Protein AF-A0A8T8D9B3-F1 (afdb_monomer_lite)

Sequence (128 aa):
MNPVDWWKNRRLATAAAAVTVLLLLGAVWMPLSVPQVPPVLAPDQARFAEHALQMAPAAFDAPLARPLIWRVAVRDVQPLSDPAPACDDVPGLAPYRATVDALGPFGIVVARAKVECGTASTRWMVGG

pLDDT: mean 74.02, std 15.48, range [38.19, 92.62]

Secondary structure (DSSP, 8-state):
--HHHHHHHHHHHHHHHHHHHHHHHHGGG---------TT--HHHHHHHHHHHHHHHHHT--TTTGGG--EEEEEEEEEPPSS----TTSTT---EEEEEEEE-GGG-EEEEEEEETTEEEEEESS--

Foldseek 3Di:
DDPVVVVVVVVVVVVVVVVVVCVVVVVVPPPPLPADDPPPDDPLQSVVQVVCLVVVVVQVPDPVCVLQFPHKHWPDKAADDPPFDDQPVDPPRHWIWTKMFRAGPPRHGQKIWIDTRPDIHIDGPPDD

Radius of gyration: 23.58 Å; chains: 1; bounding box: 87×21×37 Å

Structure (mmCIF, N/CA/C/O backbone):
data_AF-A0A8T8D9B3-F1
#
_entry.id   AF-A0A8T8D9B3-F1
#
loop_
_atom_site.group_PDB
_atom_site.id
_atom_site.type_symbol
_atom_site.label_atom_id
_atom_site.label_alt_id
_atom_site.label_comp_id
_atom_site.label_asym_id
_atom_site.label_entity_id
_atom_site.label_seq_id
_atom_site.pdbx_PDB_ins_code
_atom_site.Cartn_x
_atom_site.Cartn_y
_atom_site.Cartn_z
_atom_site.occupancy
_atom_site.B_iso_or_equiv
_atom_site.auth_seq_id
_atom_site.auth_comp_id
_atom_site.auth_asym_id
_atom_site.auth_atom_id
_atom_site.pdbx_PDB_model_num
ATOM 1 N N . MET A 1 1 ? 65.989 -3.334 1.522 1.00 51.31 1 MET A N 1
ATOM 2 C CA . MET A 1 1 ? 64.554 -3.353 1.154 1.00 51.31 1 MET A CA 1
ATOM 3 C C . MET A 1 1 ? 64.411 -4.164 -0.126 1.00 51.31 1 MET A C 1
ATOM 5 O O . MET A 1 1 ? 65.043 -3.796 -1.108 1.00 51.31 1 MET A O 1
ATOM 9 N N . ASN A 1 2 ? 63.679 -5.281 -0.111 1.00 50.84 2 ASN A N 1
ATOM 10 C CA . ASN A 1 2 ? 63.573 -6.170 -1.271 1.00 50.84 2 ASN A CA 1
ATOM 11 C C . ASN A 1 2 ? 62.550 -5.608 -2.286 1.00 50.84 2 ASN A C 1
ATOM 13 O O . ASN A 1 2 ? 61.429 -5.284 -1.891 1.00 50.84 2 ASN A O 1
ATOM 17 N N . PRO A 1 3 ? 62.873 -5.502 -3.589 1.00 55.91 3 PRO A N 1
ATOM 18 C CA . PRO A 1 3 ? 61.972 -4.931 -4.600 1.00 55.91 3 PRO A CA 1
ATOM 19 C C . PRO A 1 3 ? 60.687 -5.753 -4.805 1.00 55.91 3 PRO A C 1
ATOM 21 O O . PRO A 1 3 ? 59.701 -5.247 -5.336 1.00 55.91 3 PRO A O 1
ATOM 24 N N . VAL A 1 4 ? 60.671 -7.006 -4.345 1.00 57.78 4 VAL A N 1
ATOM 25 C CA . VAL A 1 4 ? 59.520 -7.919 -4.422 1.00 57.78 4 VAL A CA 1
ATOM 26 C C . VAL A 1 4 ? 58.403 -7.530 -3.441 1.00 57.78 4 VAL A C 1
ATOM 28 O O . VAL A 1 4 ? 57.222 -7.688 -3.759 1.00 57.78 4 VAL A O 1
ATOM 31 N N . ASP A 1 5 ? 58.750 -6.950 -2.288 1.00 55.66 5 ASP A N 1
ATOM 32 C CA . ASP A 1 5 ? 57.775 -6.565 -1.256 1.00 55.66 5 ASP A CA 1
ATOM 33 C C . ASP A 1 5 ? 56.948 -5.338 -1.676 1.00 55.66 5 ASP A C 1
ATOM 35 O O . ASP A 1 5 ? 55.762 -5.227 -1.359 1.00 55.66 5 ASP A O 1
ATOM 39 N N . TRP A 1 6 ? 57.532 -4.452 -2.490 1.00 54.25 6 TRP A N 1
ATOM 40 C CA . TRP A 1 6 ? 56.852 -3.267 -3.022 1.00 54.25 6 TRP A CA 1
ATOM 41 C C . TRP A 1 6 ? 55.722 -3.620 -4.005 1.00 54.25 6 TRP A C 1
ATOM 43 O O . TRP A 1 6 ? 54.654 -3.001 -3.987 1.00 54.25 6 TRP A O 1
ATOM 53 N N . TRP A 1 7 ? 55.914 -4.656 -4.831 1.00 53.94 7 TRP A N 1
ATOM 54 C CA . TRP A 1 7 ? 54.909 -5.100 -5.805 1.00 53.94 7 TRP A CA 1
ATOM 55 C C . TRP A 1 7 ? 53.746 -5.867 -5.165 1.00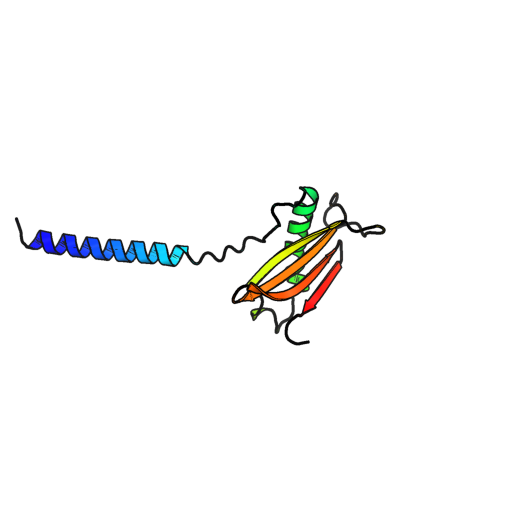 53.94 7 TRP A C 1
ATOM 57 O O . TRP A 1 7 ? 52.603 -5.708 -5.604 1.00 53.94 7 TRP A O 1
ATOM 67 N N . LYS A 1 8 ? 54.000 -6.665 -4.117 1.00 51.56 8 LYS A N 1
ATOM 68 C CA . LYS A 1 8 ? 52.939 -7.377 -3.378 1.00 51.56 8 LYS A CA 1
ATOM 69 C C . LYS A 1 8 ? 51.998 -6.407 -2.659 1.00 51.56 8 LYS A C 1
ATOM 71 O O . LYS A 1 8 ? 50.781 -6.554 -2.772 1.00 51.56 8 LYS A O 1
ATOM 76 N N . ASN A 1 9 ? 52.542 -5.368 -2.026 1.00 52.78 9 ASN A N 1
ATOM 77 C CA . ASN A 1 9 ? 51.742 -4.390 -1.282 1.00 52.78 9 ASN A CA 1
ATOM 78 C C . ASN A 1 9 ? 50.856 -3.518 -2.189 1.00 52.78 9 ASN A C 1
ATOM 80 O O . ASN A 1 9 ? 49.737 -3.181 -1.806 1.00 52.78 9 ASN A O 1
ATOM 84 N N . ARG A 1 10 ? 51.290 -3.213 -3.423 1.00 53.31 10 ARG A N 1
ATOM 85 C CA . ARG A 1 10 ? 50.456 -2.479 -4.395 1.00 53.31 10 ARG A CA 1
ATOM 86 C C . ARG A 1 10 ? 49.266 -3.287 -4.911 1.00 53.31 10 ARG A C 1
ATOM 88 O O . ARG A 1 10 ? 48.197 -2.715 -5.091 1.00 53.31 10 ARG A O 1
ATOM 95 N N . ARG A 1 11 ? 49.429 -4.596 -5.139 1.00 53.16 11 ARG A N 1
ATOM 96 C CA . ARG A 1 11 ? 48.337 -5.459 -5.633 1.00 53.16 11 ARG A CA 1
ATOM 97 C C . ARG A 1 11 ? 47.278 -5.738 -4.567 1.00 53.16 11 ARG A C 1
ATOM 99 O O . ARG A 1 11 ? 46.098 -5.813 -4.887 1.00 53.16 11 ARG A O 1
ATOM 106 N N . LEU A 1 12 ? 47.690 -5.855 -3.305 1.00 52.16 12 LEU A N 1
ATOM 107 C CA . LEU A 1 12 ? 46.763 -5.999 -2.179 1.00 52.16 12 LEU A CA 1
ATOM 108 C C . LEU A 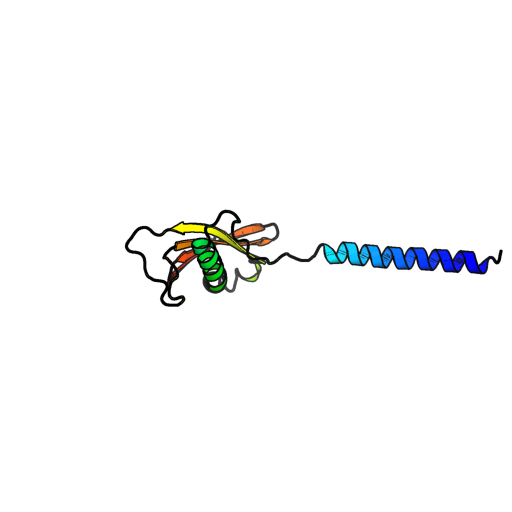1 12 ? 45.937 -4.724 -1.962 1.00 52.16 12 LEU A C 1
ATOM 110 O O . LEU A 1 12 ? 44.730 -4.812 -1.748 1.00 52.16 12 LEU A O 1
ATOM 114 N N . ALA A 1 13 ? 46.557 -3.548 -2.095 1.00 54.31 13 ALA A N 1
ATOM 115 C CA . ALA A 1 13 ? 45.863 -2.270 -1.953 1.00 54.31 13 ALA A CA 1
ATOM 116 C C . ALA A 1 13 ? 44.783 -2.051 -3.030 1.00 54.31 13 ALA A C 1
ATOM 118 O O . ALA A 1 13 ? 43.701 -1.554 -2.723 1.00 54.31 13 ALA A O 1
ATOM 119 N N . THR A 1 14 ? 45.034 -2.455 -4.281 1.00 54.81 14 THR A N 1
ATOM 120 C CA . THR A 1 14 ? 44.054 -2.306 -5.370 1.00 54.81 14 THR A CA 1
ATOM 121 C C . THR A 1 14 ? 42.937 -3.346 -5.320 1.00 54.81 14 THR A C 1
ATOM 123 O O . THR A 1 14 ? 41.788 -3.001 -5.586 1.00 54.81 14 THR A O 1
ATOM 126 N N . ALA A 1 15 ? 43.233 -4.591 -4.932 1.00 55.50 15 ALA A N 1
ATOM 127 C CA . ALA A 1 15 ? 42.209 -5.621 -4.745 1.00 55.50 15 ALA A CA 1
ATOM 128 C C . ALA A 1 15 ? 41.264 -5.280 -3.581 1.00 55.50 15 ALA A C 1
ATOM 130 O O . ALA A 1 15 ? 40.048 -5.399 -3.722 1.00 55.50 15 ALA A O 1
ATOM 131 N N . ALA A 1 16 ? 41.809 -4.786 -2.464 1.00 55.41 16 ALA A N 1
ATOM 132 C CA . ALA A 1 16 ? 41.011 -4.323 -1.334 1.00 55.41 16 ALA A CA 1
ATOM 133 C C . ALA A 1 16 ? 40.126 -3.130 -1.726 1.00 55.41 16 ALA A C 1
ATOM 135 O O . ALA A 1 16 ? 38.934 -3.145 -1.447 1.00 55.41 16 ALA A O 1
ATOM 136 N N . ALA A 1 17 ? 40.666 -2.142 -2.449 1.00 57.97 17 ALA A N 1
ATOM 137 C CA . ALA A 1 17 ? 39.884 -1.000 -2.921 1.0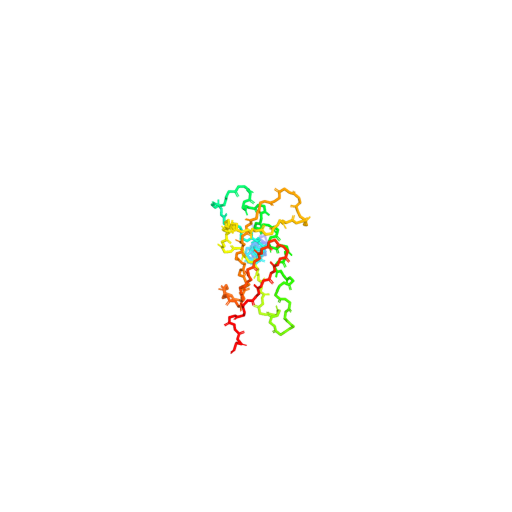0 57.97 17 ALA A CA 1
ATOM 138 C C . ALA A 1 17 ? 38.747 -1.410 -3.874 1.00 57.97 17 ALA A C 1
ATOM 140 O O . ALA A 1 17 ? 37.636 -0.899 -3.751 1.00 57.97 17 ALA A O 1
ATOM 141 N N . ALA A 1 18 ? 38.988 -2.359 -4.785 1.00 55.72 18 ALA A N 1
ATOM 142 C CA . ALA A 1 18 ? 37.964 -2.851 -5.705 1.00 55.72 18 ALA A CA 1
ATOM 143 C C . ALA A 1 18 ? 36.824 -3.583 -4.976 1.00 55.72 18 ALA A C 1
ATOM 145 O O . ALA A 1 18 ? 35.660 -3.379 -5.314 1.00 55.72 18 ALA A O 1
ATOM 146 N N . VAL A 1 19 ? 37.136 -4.379 -3.946 1.00 58.88 19 VAL A N 1
ATOM 147 C CA . VAL A 1 19 ? 36.125 -5.067 -3.122 1.00 58.88 19 VAL A CA 1
ATOM 148 C C . VAL A 1 19 ? 35.321 -4.065 -2.290 1.00 58.88 19 VAL A C 1
ATOM 150 O O . VAL A 1 19 ? 34.099 -4.174 -2.225 1.00 58.88 19 VAL A O 1
ATOM 153 N N . THR A 1 20 ? 35.966 -3.042 -1.722 1.00 57.47 20 THR A N 1
ATOM 154 C CA . THR A 1 20 ? 35.269 -1.987 -0.968 1.00 57.47 20 THR A CA 1
ATOM 155 C C . THR A 1 20 ? 34.365 -1.145 -1.872 1.00 57.47 20 THR A C 1
ATOM 157 O O . THR A 1 20 ? 33.255 -0.808 -1.472 1.00 57.47 20 THR A O 1
ATOM 160 N N . VAL A 1 21 ? 34.781 -0.855 -3.110 1.00 58.44 21 VAL A N 1
ATOM 161 C CA . VAL A 1 21 ? 33.950 -0.148 -4.102 1.00 58.44 21 VAL A CA 1
ATOM 162 C C . VAL A 1 21 ? 32.771 -1.009 -4.565 1.00 58.44 21 VAL A C 1
ATOM 164 O O . VAL A 1 21 ? 31.666 -0.490 -4.682 1.00 58.44 21 VAL A O 1
ATOM 167 N N . LEU A 1 22 ? 32.955 -2.320 -4.760 1.00 56.34 22 LEU A N 1
ATOM 168 C CA . LEU A 1 22 ? 31.857 -3.246 -5.076 1.00 56.34 22 LEU A CA 1
ATOM 169 C C . LEU A 1 22 ? 30.867 -3.408 -3.914 1.00 56.34 22 LEU A C 1
ATOM 171 O O . LEU A 1 22 ? 29.668 -3.486 -4.158 1.00 56.34 22 LEU A O 1
ATOM 175 N N . LEU A 1 23 ? 31.337 -3.403 -2.663 1.00 54.56 23 LEU A N 1
ATOM 176 C CA . LEU A 1 23 ? 30.470 -3.408 -1.479 1.00 54.56 23 LEU A CA 1
ATOM 177 C C . LEU A 1 23 ? 29.712 -2.084 -1.320 1.00 54.56 23 LEU A C 1
ATOM 179 O O . LEU A 1 23 ? 28.524 -2.098 -1.008 1.00 54.56 23 LEU A O 1
ATOM 183 N N . LEU A 1 24 ? 30.360 -0.947 -1.591 1.00 54.41 24 LEU A N 1
ATOM 184 C CA . LEU A 1 24 ? 29.716 0.369 -1.558 1.00 54.41 24 LEU A CA 1
ATOM 185 C C . LEU A 1 24 ? 28.705 0.550 -2.700 1.00 54.41 24 LEU A C 1
ATOM 187 O O . LEU A 1 24 ? 27.640 1.114 -2.477 1.00 54.41 24 LEU A O 1
ATOM 191 N N . LEU A 1 25 ? 28.989 0.039 -3.901 1.00 53.56 25 LEU A N 1
ATOM 192 C CA . LEU A 1 25 ? 28.055 0.071 -5.033 1.00 53.56 25 LEU A CA 1
ATOM 193 C C . LEU A 1 25 ? 26.927 -0.966 -4.893 1.00 53.56 25 LEU A C 1
ATOM 195 O O . LEU A 1 25 ? 25.797 -0.688 -5.287 1.00 53.56 25 LEU A O 1
ATOM 199 N N . GLY A 1 26 ? 27.202 -2.129 -4.296 1.00 48.44 26 GLY A N 1
ATOM 200 C CA . GLY A 1 26 ? 26.206 -3.168 -4.018 1.00 48.44 26 GLY A CA 1
ATOM 201 C C . GLY A 1 26 ? 25.243 -2.809 -2.882 1.00 48.44 26 GLY A C 1
ATOM 202 O O . GLY A 1 26 ? 24.082 -3.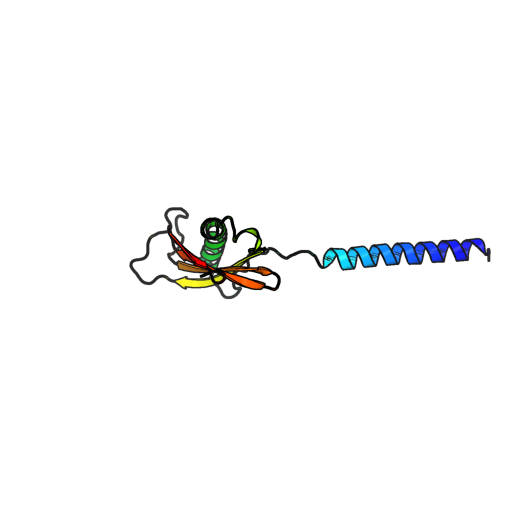208 -2.916 1.00 48.44 26 GLY A O 1
ATOM 203 N N . ALA A 1 27 ? 25.677 -2.000 -1.910 1.00 48.03 27 ALA A N 1
ATOM 204 C CA . ALA A 1 27 ? 24.833 -1.546 -0.802 1.00 48.03 27 ALA A CA 1
ATOM 205 C C . ALA A 1 27 ? 23.812 -0.454 -1.191 1.00 48.03 27 ALA A C 1
ATOM 207 O O . ALA A 1 27 ? 22.881 -0.195 -0.433 1.00 48.03 27 ALA A O 1
ATOM 208 N N . VAL A 1 28 ? 23.942 0.169 -2.371 1.00 48.88 28 VAL A N 1
ATOM 209 C CA . VAL A 1 28 ? 23.012 1.213 -2.863 1.00 48.88 28 VAL A CA 1
ATOM 210 C C . VAL A 1 28 ? 21.791 0.619 -3.589 1.00 48.88 28 VAL A C 1
ATOM 212 O O . VAL A 1 28 ? 20.865 1.338 -3.950 1.00 48.88 28 VAL A O 1
ATOM 215 N N . TRP A 1 29 ? 21.736 -0.705 -3.753 1.00 41.72 29 TRP A N 1
ATOM 216 C CA . TRP A 1 29 ? 20.596 -1.425 -4.330 1.00 41.72 29 TRP A CA 1
ATOM 217 C C . TRP A 1 29 ? 19.914 -2.325 -3.299 1.00 41.72 29 TRP A C 1
ATOM 219 O O . TRP A 1 29 ? 19.536 -3.457 -3.580 1.00 41.72 29 TRP A O 1
ATOM 229 N N . MET A 1 30 ? 19.691 -1.816 -2.091 1.00 38.19 30 MET A N 1
ATOM 230 C CA . MET A 1 30 ? 18.460 -2.197 -1.412 1.00 38.19 30 MET A CA 1
ATOM 231 C C . MET A 1 30 ? 17.372 -1.277 -1.965 1.00 38.19 30 MET A C 1
ATOM 233 O O . MET A 1 30 ? 17.313 -0.118 -1.547 1.00 38.19 30 MET A O 1
ATOM 237 N N . PRO A 1 31 ? 16.493 -1.728 -2.886 1.00 42.69 31 PRO A N 1
ATOM 238 C CA . PRO A 1 31 ? 15.199 -1.088 -2.969 1.00 42.69 31 PRO A CA 1
ATOM 239 C C . PRO A 1 31 ? 14.596 -1.355 -1.596 1.00 42.69 31 PRO A C 1
ATOM 241 O O . PRO A 1 31 ? 14.180 -2.480 -1.313 1.00 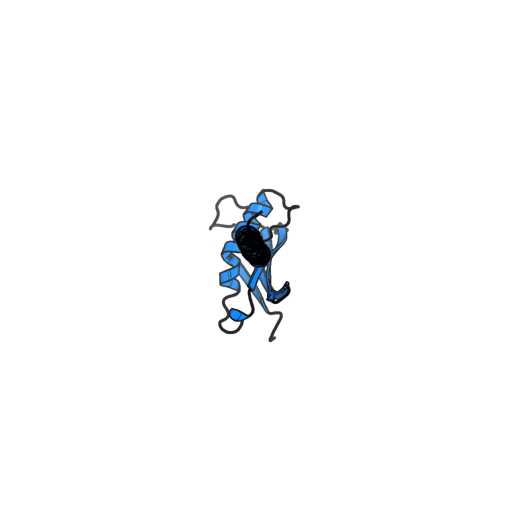42.69 31 PRO A O 1
ATOM 244 N N . LEU A 1 32 ? 14.663 -0.364 -0.700 1.00 45.19 32 LEU A N 1
ATOM 245 C CA . LEU A 1 32 ? 13.934 -0.388 0.556 1.00 45.19 32 LEU A CA 1
ATOM 246 C C . LEU A 1 32 ? 12.465 -0.511 0.162 1.00 45.19 32 LEU A C 1
ATOM 248 O O . LEU A 1 32 ? 11.751 0.464 -0.056 1.00 45.19 32 LEU A O 1
ATOM 252 N N . SER A 1 33 ? 12.046 -1.761 0.034 1.00 46.53 33 SER A N 1
ATOM 253 C CA . SER A 1 33 ? 10.692 -2.228 -0.187 1.00 46.53 33 SER A CA 1
ATOM 254 C C . SER A 1 33 ? 9.999 -2.202 1.167 1.00 46.53 33 SER A C 1
ATOM 256 O O . SER A 1 33 ? 9.363 -3.167 1.567 1.00 46.53 33 SER A O 1
ATOM 258 N N . VAL A 1 34 ? 10.235 -1.134 1.931 1.00 47.09 34 VAL A N 1
ATOM 259 C CA . VAL A 1 34 ? 9.555 -0.905 3.189 1.00 47.09 34 VAL A CA 1
ATOM 260 C C . VAL A 1 34 ? 8.244 -0.264 2.782 1.00 47.09 34 VAL A C 1
ATOM 262 O O . VAL A 1 34 ? 8.269 0.822 2.190 1.00 47.09 34 VAL A O 1
ATOM 265 N N . PRO A 1 35 ? 7.114 -0.941 3.023 1.00 53.69 35 PRO A N 1
ATOM 266 C CA . PRO A 1 35 ? 5.816 -0.335 2.831 1.00 53.69 35 PRO A CA 1
ATOM 267 C C . PRO A 1 35 ? 5.808 0.989 3.596 1.00 53.69 35 PRO A C 1
ATOM 269 O O . PRO A 1 35 ? 6.010 1.018 4.809 1.00 53.69 35 PRO A O 1
ATOM 272 N N . GLN A 1 36 ? 5.703 2.103 2.875 1.00 57.41 36 GLN A N 1
ATOM 273 C CA . GLN A 1 36 ? 5.784 3.410 3.511 1.00 57.41 36 GLN A CA 1
ATOM 274 C C . GLN A 1 36 ? 4.446 3.682 4.188 1.00 57.41 36 GLN A C 1
ATOM 276 O O . GLN A 1 36 ? 3.448 3.949 3.522 1.00 57.41 36 GLN A O 1
ATOM 281 N N . VAL A 1 37 ? 4.443 3.556 5.512 1.00 59.97 37 VAL A N 1
ATOM 282 C CA . VAL A 1 37 ? 3.379 4.035 6.389 1.00 59.97 37 VAL A CA 1
ATOM 283 C C . VAL A 1 37 ? 3.765 5.457 6.817 1.00 59.97 37 VAL A C 1
ATOM 285 O O . VAL A 1 37 ? 4.898 5.660 7.264 1.00 59.97 37 VAL A O 1
ATOM 288 N N . PRO A 1 38 ? 2.887 6.463 6.662 1.00 62.66 38 PRO A N 1
ATOM 289 C CA . PRO A 1 38 ? 3.190 7.819 7.097 1.00 62.66 38 PRO A CA 1
ATOM 290 C C . PRO A 1 38 ? 3.539 7.842 8.599 1.00 62.66 38 PRO A C 1
ATOM 292 O O . PRO A 1 38 ? 2.772 7.315 9.405 1.00 62.66 38 PRO A O 1
ATOM 295 N N . PRO A 1 39 ? 4.648 8.483 9.018 1.00 60.66 39 PRO A N 1
ATOM 296 C CA . PRO A 1 39 ? 5.099 8.462 10.416 1.00 60.66 39 PRO A CA 1
ATOM 297 C C . PRO A 1 39 ? 4.196 9.261 11.370 1.00 60.66 39 PRO A C 1
ATOM 299 O O . PRO A 1 39 ? 4.417 9.258 12.575 1.00 60.66 39 PRO A O 1
ATOM 302 N N . VAL A 1 40 ? 3.200 9.969 10.832 1.00 74.31 40 VAL A N 1
ATOM 303 C CA . VAL A 1 40 ? 2.282 10.851 11.572 1.00 74.31 40 VAL A CA 1
ATOM 304 C C . VAL A 1 40 ? 0.954 10.145 11.896 1.00 74.31 40 VAL A C 1
ATOM 306 O O . VAL A 1 40 ? 0.041 10.765 12.430 1.00 74.31 40 VAL A O 1
ATOM 309 N N . LEU A 1 41 ? 0.812 8.860 11.559 1.00 74.81 41 LEU A N 1
ATOM 310 C CA . LEU A 1 41 ? -0.418 8.118 11.827 1.00 74.81 41 LEU A CA 1
ATOM 311 C C . LEU A 1 41 ? -0.547 7.751 13.307 1.00 74.81 41 LEU A C 1
ATOM 313 O O . LEU A 1 41 ? 0.425 7.376 13.966 1.00 74.81 41 LEU A O 1
ATOM 317 N N . ALA A 1 42 ? -1.778 7.816 13.810 1.00 82.50 42 ALA A N 1
ATOM 318 C CA . ALA A 1 42 ? -2.110 7.259 15.112 1.00 82.50 42 ALA A CA 1
ATOM 319 C C . ALA A 1 42 ? -1.939 5.716 15.102 1.00 82.50 42 ALA A C 1
ATOM 321 O O . ALA A 1 42 ? -1.952 5.096 14.033 1.00 82.50 42 ALA A O 1
ATOM 322 N N . PRO A 1 43 ? -1.741 5.062 16.263 1.00 82.94 43 PRO A N 1
ATOM 323 C CA . PRO A 1 43 ? -1.428 3.627 16.316 1.00 82.94 43 PRO A CA 1
ATOM 324 C C . PRO A 1 43 ? -2.477 2.715 15.655 1.00 82.94 43 PRO A C 1
ATOM 326 O O . PRO A 1 43 ? -2.144 1.681 15.080 1.00 82.94 43 PRO A O 1
ATOM 329 N N . ASP A 1 44 ? -3.746 3.104 15.729 1.00 83.94 44 ASP A N 1
ATOM 330 C CA . ASP A 1 44 ? -4.892 2.468 15.073 1.00 83.94 44 ASP A CA 1
ATOM 331 C C . ASP A 1 44 ? -4.838 2.602 13.540 1.00 83.94 44 ASP A C 1
ATOM 333 O O . ASP A 1 44 ? -4.985 1.614 12.818 1.00 83.94 44 ASP A O 1
ATOM 337 N N . GLN A 1 45 ? -4.533 3.798 13.041 1.00 84.62 45 GLN A N 1
ATOM 338 C CA . GLN A 1 45 ? -4.345 4.083 11.620 1.00 84.62 45 GLN A CA 1
ATOM 339 C C . GLN A 1 45 ? -3.126 3.357 11.044 1.00 84.62 45 GLN A C 1
ATOM 341 O O . GLN A 1 45 ? -3.171 2.910 9.900 1.00 84.62 45 GLN A O 1
ATOM 346 N N . ALA A 1 46 ? -2.048 3.211 11.821 1.00 85.38 46 ALA A N 1
ATOM 347 C CA . ALA A 1 46 ? -0.858 2.470 11.409 1.00 85.38 46 ALA A CA 1
ATOM 348 C C . ALA A 1 46 ? -1.163 0.976 11.208 1.00 85.38 46 ALA A C 1
ATOM 350 O O . ALA A 1 46 ? -0.805 0.412 10.175 1.00 85.38 46 ALA A O 1
ATOM 351 N N . ARG A 1 47 ? -1.914 0.355 12.130 1.00 86.62 47 ARG A N 1
ATOM 352 C CA . ARG A 1 47 ? -2.391 -1.031 11.963 1.00 86.62 47 ARG A CA 1
ATOM 353 C C . ARG A 1 47 ? -3.281 -1.185 10.732 1.00 86.62 47 ARG A C 1
ATOM 355 O O . ARG A 1 47 ? -3.153 -2.163 9.998 1.00 86.62 47 ARG A O 1
ATOM 362 N N . PHE A 1 48 ? -4.156 -0.212 10.478 1.00 88.44 48 PHE A N 1
ATOM 363 C CA . PHE A 1 48 ? -4.982 -0.224 9.274 1.00 88.44 48 PHE A CA 1
ATOM 364 C C . PHE A 1 48 ? -4.145 -0.057 7.997 1.00 88.44 48 PHE A C 1
ATOM 366 O O . PHE A 1 48 ? -4.393 -0.737 7.006 1.00 88.44 48 PHE A O 1
ATOM 373 N N . ALA A 1 49 ? -3.126 0.804 8.017 1.00 87.38 49 ALA A N 1
ATOM 374 C CA . ALA A 1 49 ? -2.205 0.991 6.900 1.00 87.38 49 ALA A CA 1
ATOM 375 C C . ALA A 1 49 ? -1.476 -0.314 6.540 1.00 87.38 49 ALA A C 1
ATOM 377 O O . ALA A 1 49 ? -1.385 -0.664 5.364 1.00 87.38 49 ALA A O 1
ATOM 378 N N . GLU A 1 50 ? -0.999 -1.055 7.543 1.00 87.19 50 GLU A N 1
ATOM 379 C CA . GLU A 1 50 ? -0.372 -2.368 7.354 1.00 87.19 50 GLU A CA 1
ATOM 380 C C . GLU A 1 50 ? -1.341 -3.379 6.734 1.00 87.19 50 GLU A C 1
ATOM 382 O O . GLU A 1 50 ? -0.991 -4.048 5.760 1.00 87.19 50 GLU A O 1
ATOM 387 N N . HIS A 1 51 ? -2.576 -3.449 7.238 1.00 87.56 51 HIS A N 1
ATOM 388 C CA . HIS A 1 51 ? -3.618 -4.293 6.655 1.00 87.56 51 HIS A CA 1
ATOM 389 C C . HIS A 1 51 ? -3.908 -3.911 5.192 1.00 87.56 51 HIS A C 1
ATOM 391 O O . HIS A 1 51 ? -3.931 -4.768 4.307 1.00 87.56 51 HIS A O 1
ATOM 397 N N . ALA A 1 52 ? -4.038 -2.615 4.902 1.00 88.12 52 ALA A N 1
ATOM 398 C CA . ALA A 1 52 ? -4.277 -2.124 3.550 1.00 88.12 52 ALA A CA 1
ATOM 399 C C . ALA A 1 52 ? -3.141 -2.491 2.582 1.00 88.12 52 ALA A C 1
ATOM 401 O O . ALA A 1 52 ? -3.404 -2.809 1.424 1.00 88.12 52 ALA A O 1
ATOM 402 N N . LEU A 1 53 ? -1.888 -2.505 3.043 1.00 87.50 53 LEU A N 1
ATOM 403 C CA . LEU A 1 53 ? -0.733 -2.925 2.242 1.00 87.50 53 LEU A CA 1
ATOM 404 C C . LEU A 1 53 ? -0.715 -4.423 1.938 1.00 87.50 53 LEU A C 1
ATOM 406 O O . LEU A 1 53 ? -0.200 -4.812 0.892 1.00 87.50 53 LEU A O 1
ATOM 410 N N . GLN A 1 54 ? -1.274 -5.255 2.816 1.00 87.06 54 GLN A N 1
ATOM 411 C CA . GLN A 1 54 ? -1.429 -6.690 2.563 1.00 87.06 54 GLN A CA 1
ATOM 412 C C . GLN A 1 54 ? -2.534 -6.961 1.533 1.00 87.06 54 GLN A C 1
ATOM 414 O O . GLN A 1 54 ? -2.384 -7.843 0.690 1.00 87.06 54 GLN A O 1
ATOM 419 N N . MET A 1 55 ? -3.609 -6.167 1.557 1.00 83.44 55 MET A N 1
ATOM 420 C CA . MET A 1 55 ? -4.758 -6.303 0.652 1.00 83.44 55 MET A CA 1
ATOM 421 C C . MET A 1 55 ? -4.529 -5.672 -0.730 1.00 83.44 55 MET A C 1
ATOM 423 O O . MET A 1 55 ? -4.998 -6.184 -1.748 1.00 83.44 55 MET A O 1
ATOM 427 N N . ALA A 1 56 ? -3.796 -4.558 -0.794 1.00 83.81 56 ALA A N 1
ATOM 428 C CA . ALA A 1 56 ? -3.646 -3.761 -2.009 1.00 83.81 56 ALA A CA 1
ATOM 429 C C . ALA A 1 56 ? -3.058 -4.504 -3.228 1.00 83.81 56 ALA A C 1
ATOM 431 O O . ALA A 1 56 ? -3.533 -4.239 -4.332 1.00 83.81 56 ALA A O 1
ATOM 432 N N . PRO A 1 57 ? -2.087 -5.437 -3.108 1.00 82.25 57 PRO A N 1
ATOM 433 C CA . PRO A 1 57 ? -1.567 -6.171 -4.261 1.00 82.25 57 PRO A CA 1
ATOM 434 C C . PRO A 1 57 ? -2.651 -6.912 -5.052 1.00 82.25 57 PRO A C 1
ATOM 436 O O . PRO A 1 57 ? -2.600 -6.914 -6.279 1.00 82.25 57 PRO A O 1
ATOM 439 N N . ALA A 1 58 ? -3.657 -7.474 -4.371 1.00 83.75 58 ALA A N 1
ATOM 440 C CA . ALA A 1 58 ? -4.786 -8.135 -5.025 1.00 83.75 58 ALA A CA 1
ATOM 441 C C . ALA A 1 58 ? -5.667 -7.141 -5.801 1.00 83.75 58 ALA A C 1
ATOM 443 O O . ALA A 1 58 ? -6.181 -7.463 -6.869 1.00 83.75 58 ALA A O 1
ATOM 444 N N . ALA A 1 59 ? -5.791 -5.903 -5.313 1.00 83.25 59 ALA A N 1
ATOM 445 C CA . ALA A 1 59 ? -6.529 -4.846 -6.001 1.00 83.25 59 ALA A CA 1
ATOM 446 C C . ALA A 1 59 ? -5.825 -4.372 -7.291 1.00 83.25 59 ALA A C 1
ATOM 448 O O . ALA A 1 59 ? -6.471 -3.814 -8.180 1.00 83.25 59 ALA A O 1
ATOM 449 N N . PHE A 1 60 ? -4.512 -4.587 -7.409 1.00 84.50 60 PHE A N 1
ATOM 450 C CA . PHE A 1 60 ? -3.707 -4.211 -8.575 1.00 84.50 60 PHE A CA 1
ATOM 451 C C . PHE A 1 60 ? -3.428 -5.373 -9.537 1.00 84.50 60 PHE A C 1
ATOM 453 O O . PHE A 1 60 ? -2.554 -5.245 -10.400 1.00 84.50 60 PHE A O 1
ATOM 460 N N . ASP A 1 61 ? -4.134 -6.499 -9.413 1.00 82.00 61 ASP A N 1
ATOM 461 C CA . ASP A 1 61 ? -3.892 -7.666 -10.262 1.00 82.00 61 ASP A CA 1
ATOM 462 C C . ASP A 1 61 ? -4.438 -7.440 -11.683 1.00 82.00 61 ASP A C 1
ATOM 464 O O . ASP A 1 61 ? -5.557 -7.804 -12.036 1.00 82.00 61 ASP A O 1
ATOM 468 N N . ALA A 1 62 ? -3.632 -6.770 -12.506 1.00 80.06 62 ALA A N 1
ATOM 469 C CA . ALA A 1 62 ? -3.852 -6.601 -13.934 1.00 80.06 62 ALA A CA 1
ATOM 470 C C . ALA A 1 62 ? -2.658 -7.195 -14.699 1.00 80.06 62 ALA A C 1
ATOM 472 O O . ALA A 1 62 ? -1.536 -6.692 -14.553 1.00 80.06 62 ALA A O 1
ATOM 473 N N . PRO A 1 63 ? -2.867 -8.212 -15.560 1.00 74.19 63 PRO A N 1
ATOM 474 C CA . PRO A 1 63 ? -1.781 -8.945 -16.219 1.00 74.19 63 PRO A CA 1
ATOM 475 C C . PRO A 1 63 ? -0.801 -8.048 -16.981 1.00 74.19 63 PRO A C 1
ATOM 477 O O . PRO A 1 63 ? 0.404 -8.280 -16.971 1.00 74.19 63 PRO A O 1
ATOM 480 N N . LEU A 1 64 ? -1.322 -6.995 -17.615 1.00 77.31 64 LEU A N 1
ATOM 481 C CA . LEU A 1 64 ? -0.544 -6.080 -18.450 1.00 77.31 64 LEU A CA 1
ATOM 482 C C . LEU A 1 64 ? 0.143 -4.962 -17.658 1.00 77.31 64 LEU A C 1
ATOM 484 O O . LEU A 1 64 ? 1.141 -4.417 -18.120 1.00 77.31 64 LEU A O 1
ATOM 488 N N . ALA A 1 65 ? -0.364 -4.619 -16.473 1.00 75.31 65 ALA A N 1
ATOM 489 C CA . ALA A 1 65 ? 0.161 -3.512 -15.678 1.00 75.31 65 ALA A CA 1
ATOM 490 C C . ALA A 1 65 ? 1.071 -3.972 -14.529 1.00 75.31 65 ALA A C 1
ATOM 492 O O . ALA A 1 65 ? 1.862 -3.181 -14.022 1.00 75.31 65 ALA A O 1
ATOM 493 N N . ARG A 1 66 ? 1.032 -5.257 -14.160 1.00 75.44 66 ARG A N 1
ATOM 494 C CA . ARG A 1 66 ? 1.898 -5.860 -13.136 1.00 75.44 66 ARG A CA 1
ATOM 495 C C . ARG A 1 66 ? 3.401 -5.594 -13.345 1.00 75.44 66 ARG A C 1
ATOM 497 O O . ARG A 1 66 ? 4.054 -5.263 -12.361 1.00 75.44 66 ARG A O 1
ATOM 504 N N . PRO A 1 67 ? 3.963 -5.630 -14.574 1.00 82.12 67 PRO A N 1
ATOM 505 C CA . PRO A 1 67 ? 5.373 -5.284 -14.799 1.00 82.12 67 PRO A CA 1
ATOM 506 C C . PRO A 1 67 ? 5.703 -3.806 -14.537 1.00 82.12 67 PRO A C 1
ATOM 508 O O . PRO A 1 67 ? 6.864 -3.455 -14.323 1.00 82.12 67 PRO A O 1
ATOM 511 N N . LEU A 1 68 ? 4.694 -2.929 -14.574 1.00 83.50 68 LEU A N 1
ATOM 512 C CA . LEU A 1 68 ? 4.846 -1.495 -14.336 1.00 83.50 68 LEU A CA 1
ATOM 513 C C . LEU A 1 68 ? 4.828 -1.148 -12.845 1.00 83.50 68 LEU A C 1
ATOM 515 O O . LEU A 1 68 ? 5.183 -0.026 -12.503 1.00 83.50 68 LEU A O 1
ATOM 519 N N . ILE A 1 69 ? 4.427 -2.069 -11.963 1.00 85.25 69 ILE A N 1
ATOM 520 C CA . ILE A 1 69 ? 4.345 -1.838 -10.517 1.00 85.25 69 ILE A CA 1
ATOM 521 C C . ILE A 1 69 ? 5.603 -2.395 -9.858 1.00 85.25 69 ILE A C 1
ATOM 523 O O . ILE A 1 69 ? 5.831 -3.600 -9.842 1.00 85.25 69 ILE A O 1
ATOM 527 N N . TRP A 1 70 ? 6.428 -1.509 -9.305 1.00 86.06 70 TRP A N 1
ATOM 528 C CA . TRP A 1 70 ? 7.673 -1.880 -8.624 1.00 86.06 70 TRP A CA 1
ATOM 529 C C . TRP A 1 70 ? 7.519 -1.872 -7.107 1.00 86.06 70 TRP A C 1
ATOM 531 O O . TRP A 1 70 ? 8.185 -2.631 -6.409 1.00 86.06 70 TRP A O 1
ATOM 541 N N . ARG A 1 71 ? 6.651 -1.000 -6.587 1.00 86.38 71 ARG A N 1
ATOM 542 C CA . ARG A 1 71 ? 6.370 -0.891 -5.154 1.00 86.38 71 ARG A CA 1
ATOM 543 C C . ARG A 1 71 ? 4.950 -0.399 -4.907 1.00 86.38 71 ARG A C 1
ATOM 545 O O . ARG A 1 71 ? 4.337 0.230 -5.768 1.00 86.38 71 ARG A O 1
ATOM 552 N N . VAL A 1 72 ? 4.470 -0.644 -3.698 1.00 88.69 72 VAL A N 1
ATOM 553 C CA . VAL A 1 72 ? 3.159 -0.214 -3.214 1.00 88.69 72 VAL A CA 1
ATOM 554 C C . VAL A 1 72 ? 3.371 0.564 -1.915 1.00 88.69 72 VAL A C 1
ATOM 556 O O . VAL A 1 72 ? 4.170 0.147 -1.076 1.00 88.69 72 VAL A O 1
ATOM 559 N N . ALA A 1 73 ? 2.718 1.715 -1.762 1.00 89.06 73 ALA A N 1
ATOM 560 C CA . ALA A 1 73 ? 2.902 2.594 -0.606 1.00 89.06 73 ALA A CA 1
ATOM 561 C C . ALA A 1 73 ? 1.575 3.197 -0.139 1.00 89.06 73 ALA A C 1
ATOM 563 O O . ALA A 1 73 ? 0.732 3.551 -0.964 1.00 89.06 73 ALA A O 1
ATOM 564 N N . VAL A 1 74 ? 1.400 3.353 1.177 1.00 89.19 74 VAL A N 1
ATOM 565 C CA . VAL A 1 74 ? 0.231 4.046 1.730 1.00 89.19 74 VAL A CA 1
ATOM 566 C C . VAL A 1 74 ? 0.471 5.541 1.625 1.00 89.19 74 VAL A C 1
ATOM 568 O O . VAL A 1 74 ? 1.460 6.067 2.129 1.00 89.19 74 VAL A O 1
ATOM 571 N N . ARG A 1 75 ? -0.448 6.235 0.960 1.00 89.31 75 ARG A N 1
ATOM 572 C CA . ARG A 1 75 ? -0.405 7.687 0.821 1.00 89.31 75 ARG A CA 1
ATOM 573 C C . ARG A 1 75 ? -1.026 8.373 2.030 1.00 89.31 75 ARG A C 1
ATOM 575 O O . ARG A 1 75 ? -0.443 9.306 2.573 1.00 89.31 75 ARG A O 1
ATOM 582 N N . ASP A 1 76 ? -2.214 7.933 2.415 1.00 88.56 76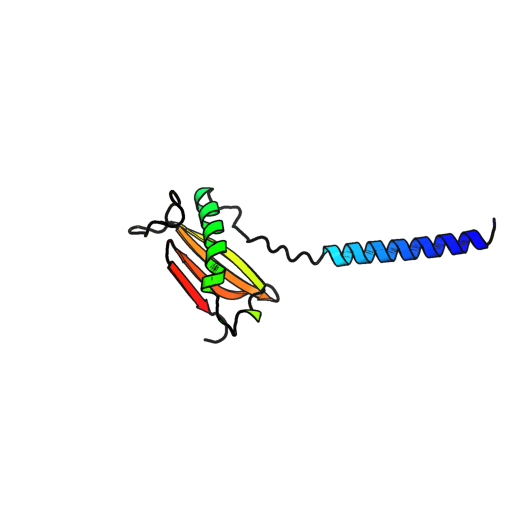 ASP A N 1
ATOM 583 C CA . ASP A 1 76 ? -2.979 8.507 3.512 1.00 88.56 76 ASP A CA 1
ATOM 584 C C . ASP A 1 76 ? -3.966 7.489 4.081 1.00 88.56 76 ASP A C 1
ATOM 586 O O . ASP A 1 76 ? -4.404 6.569 3.388 1.00 88.56 76 ASP A O 1
ATOM 590 N N . VAL A 1 77 ? -4.303 7.678 5.356 1.00 88.75 77 VAL A N 1
ATOM 591 C CA . VAL A 1 77 ? -5.337 6.928 6.067 1.00 88.75 77 VAL A CA 1
ATOM 592 C C . VAL A 1 77 ? -6.288 7.940 6.685 1.00 88.75 77 VAL A C 1
ATOM 594 O O . VAL A 1 77 ? -5.857 8.842 7.402 1.00 88.75 77 VAL A O 1
ATOM 597 N N . GLN A 1 78 ? -7.574 7.809 6.386 1.00 88.56 78 GLN A N 1
ATOM 598 C CA . GLN A 1 78 ? -8.624 8.694 6.880 1.00 88.56 78 GLN A CA 1
ATOM 599 C C . GLN A 1 78 ? -9.696 7.869 7.595 1.00 88.56 78 GLN A C 1
ATOM 601 O O . GLN A 1 78 ? -10.018 6.776 7.130 1.00 88.56 78 GLN A O 1
ATOM 606 N N . PRO A 1 79 ? -10.265 8.350 8.711 1.00 86.12 79 PRO A N 1
ATOM 607 C CA . PRO A 1 79 ? -11.405 7.683 9.336 1.00 86.12 79 PRO A CA 1
ATOM 608 C C . PRO A 1 79 ? -12.602 7.679 8.378 1.00 86.12 79 PRO A C 1
ATOM 610 O O . PRO A 1 79 ? -12.873 8.695 7.729 1.00 86.12 79 PRO A O 1
ATOM 613 N N . LEU A 1 80 ? -13.326 6.558 8.271 1.00 84.31 80 LEU A N 1
ATOM 614 C CA . LEU A 1 80 ? -14.630 6.586 7.604 1.00 84.31 80 LEU A CA 1
ATOM 615 C C . LEU A 1 80 ? -15.640 7.290 8.510 1.00 84.31 80 LEU A C 1
ATOM 617 O O . LEU A 1 80 ? -15.680 7.070 9.717 1.00 84.31 80 LEU A O 1
ATOM 621 N N . SER A 1 81 ? -16.477 8.128 7.907 1.00 74.25 81 SER A N 1
ATOM 622 C CA . SER A 1 81 ? -17.685 8.642 8.554 1.00 74.25 81 SER A CA 1
ATOM 623 C C . SER A 1 81 ? -18.831 7.648 8.338 1.00 74.25 81 SER A C 1
ATOM 625 O O . SER A 1 81 ? -18.930 7.069 7.257 1.00 74.25 81 SER A O 1
ATOM 627 N N . ASP A 1 82 ? -19.660 7.444 9.361 1.00 72.19 82 ASP A N 1
ATOM 628 C CA . ASP A 1 82 ? -20.696 6.403 9.401 1.00 72.19 82 ASP A CA 1
ATOM 629 C C . ASP A 1 82 ? -21.772 6.503 8.296 1.00 72.19 82 ASP A C 1
ATOM 631 O O . ASP A 1 82 ? -22.116 7.614 7.874 1.00 72.19 82 ASP A O 1
ATOM 635 N N . PRO A 1 83 ? -22.380 5.363 7.890 1.00 65.69 83 PRO A N 1
ATOM 636 C CA . PRO A 1 83 ? -22.115 4.002 8.371 1.00 65.69 83 PRO A CA 1
ATOM 637 C C . PRO A 1 83 ? -20.957 3.330 7.619 1.00 65.69 83 PRO A C 1
ATOM 639 O O . PRO A 1 83 ? -20.996 3.188 6.394 1.00 65.69 83 PRO A O 1
ATOM 642 N N . ALA A 1 84 ? -19.939 2.895 8.362 1.00 69.75 84 ALA A N 1
ATOM 643 C CA . ALA A 1 84 ? -18.767 2.221 7.812 1.00 69.75 84 ALA A CA 1
ATOM 644 C C . ALA A 1 84 ? -18.809 0.701 8.066 1.00 69.75 84 ALA A C 1
ATOM 646 O O . ALA A 1 84 ? -19.144 0.286 9.178 1.00 69.75 84 ALA A O 1
ATOM 647 N N . PRO A 1 85 ? -18.466 -0.148 7.078 1.00 72.31 85 PRO A N 1
ATOM 648 C CA . PRO A 1 85 ? -18.385 -1.591 7.287 1.00 72.31 85 PRO A CA 1
ATOM 649 C C . PRO A 1 85 ? -17.275 -1.933 8.289 1.00 72.31 85 PRO A C 1
ATOM 651 O O . PRO A 1 85 ? -16.195 -1.340 8.261 1.00 72.31 85 PRO A O 1
ATOM 654 N N . ALA A 1 86 ? -17.540 -2.897 9.173 1.00 78.19 86 ALA A N 1
ATOM 655 C CA . ALA A 1 86 ? -16.529 -3.426 10.079 1.00 78.19 86 ALA A CA 1
ATOM 656 C C . ALA A 1 86 ? -15.496 -4.259 9.305 1.00 78.19 86 ALA A C 1
ATOM 658 O O . ALA A 1 86 ? -15.802 -4.884 8.289 1.00 78.19 86 ALA A O 1
ATOM 659 N N . CYS A 1 87 ? -14.258 -4.272 9.791 1.00 77.31 87 CYS A N 1
ATOM 660 C CA . CYS A 1 87 ? -13.210 -5.143 9.273 1.00 77.31 87 CYS A CA 1
ATOM 661 C C . CYS A 1 87 ? -13.363 -6.539 9.897 1.00 77.31 87 CYS A C 1
ATOM 663 O O . CYS A 1 87 ? -12.672 -6.864 10.860 1.00 77.31 87 CYS A O 1
ATOM 665 N N . ASP A 1 88 ? -14.272 -7.359 9.361 1.00 78.19 88 ASP A N 1
ATOM 666 C CA . ASP A 1 88 ? -14.532 -8.719 9.869 1.00 78.19 88 ASP A CA 1
ATOM 667 C C . ASP A 1 88 ? -13.279 -9.617 9.816 1.00 78.19 88 ASP A C 1
ATOM 669 O O . ASP A 1 88 ? -13.087 -10.479 10.674 1.00 78.19 88 ASP A O 1
ATOM 673 N N . ASP A 1 89 ? -12.381 -9.354 8.862 1.00 75.94 89 ASP A N 1
ATOM 674 C CA . ASP A 1 89 ? -11.108 -10.065 8.698 1.00 75.94 89 ASP A CA 1
ATOM 675 C C . ASP A 1 89 ? -10.075 -9.732 9.795 1.00 75.94 89 ASP A C 1
ATOM 677 O O . ASP A 1 89 ? -9.126 -10.489 10.010 1.00 75.94 89 ASP A O 1
ATOM 681 N N . VAL A 1 90 ? -10.231 -8.597 10.494 1.00 80.12 90 VAL A N 1
ATOM 682 C CA . VAL A 1 90 ? -9.314 -8.129 11.548 1.00 80.12 90 VAL A CA 1
ATOM 683 C C . VAL A 1 90 ? -10.121 -7.589 12.738 1.00 80.12 90 VAL A C 1
ATOM 685 O O . VAL A 1 90 ? -10.389 -6.384 12.823 1.00 80.12 90 VAL A O 1
ATOM 688 N N . PRO A 1 91 ? -10.503 -8.454 13.696 1.00 74.19 91 PRO A N 1
ATOM 689 C CA . PRO A 1 91 ? -11.358 -8.056 14.806 1.00 74.19 91 PRO A CA 1
ATOM 690 C C . PRO A 1 91 ? -10.701 -6.963 15.662 1.00 74.19 91 PRO A C 1
ATOM 692 O O . PRO A 1 91 ? -9.548 -7.076 16.079 1.00 74.19 91 PRO A O 1
ATOM 695 N N . GLY A 1 92 ? -11.460 -5.899 15.942 1.00 74.00 92 GLY A N 1
ATOM 696 C CA . GLY A 1 92 ? -11.004 -4.748 16.730 1.00 74.00 92 GLY A CA 1
ATOM 697 C C . GLY A 1 92 ? -10.289 -3.654 15.930 1.00 74.00 92 GLY A C 1
ATOM 698 O O . GLY A 1 92 ? -9.822 -2.683 16.528 1.00 74.00 92 GLY A O 1
ATOM 699 N N . LEU A 1 93 ? -10.204 -3.777 14.602 1.00 80.75 93 LEU A N 1
ATOM 700 C CA . LEU A 1 93 ? -9.714 -2.707 13.737 1.00 80.75 93 LEU A CA 1
ATOM 701 C C . LEU A 1 93 ? -10.835 -1.693 13.473 1.00 80.75 93 LEU A C 1
ATOM 703 O O . LEU A 1 93 ? -11.921 -2.057 13.021 1.00 80.75 93 LEU A O 1
ATOM 707 N N . ALA A 1 94 ? -10.581 -0.418 13.769 1.00 80.62 94 ALA A N 1
ATOM 708 C CA . ALA A 1 94 ? -11.541 0.642 13.482 1.00 80.62 94 ALA A CA 1
ATOM 709 C C . ALA A 1 94 ? -11.672 0.875 11.959 1.00 80.62 94 ALA A C 1
ATOM 711 O O . ALA A 1 94 ? -10.719 0.629 11.212 1.00 80.62 94 ALA A O 1
ATOM 712 N N . PRO A 1 95 ? -12.843 1.331 11.480 1.00 83.25 95 PRO A N 1
ATOM 713 C CA . PRO A 1 95 ? -13.081 1.523 10.057 1.00 83.25 95 PRO A CA 1
ATOM 714 C C . PRO A 1 95 ? -12.355 2.769 9.530 1.00 83.25 95 PRO A C 1
ATOM 716 O O . PRO A 1 95 ? -12.742 3.911 9.793 1.00 83.25 95 PRO A O 1
ATOM 719 N N . TYR A 1 96 ? -11.313 2.545 8.730 1.00 88.44 96 TYR A N 1
ATOM 720 C CA . TYR A 1 96 ? -10.603 3.590 7.993 1.00 88.44 96 TYR A CA 1
ATOM 721 C C . TYR A 1 96 ? -10.664 3.345 6.485 1.00 88.44 96 TYR A C 1
ATOM 723 O O . TYR A 1 96 ? -11.012 2.269 5.999 1.00 88.44 96 TYR A O 1
ATOM 731 N N . ARG A 1 97 ? -10.311 4.387 5.738 1.00 89.38 97 ARG A N 1
ATOM 732 C CA . ARG A 1 97 ? -10.022 4.356 4.312 1.00 89.38 97 ARG A CA 1
ATOM 733 C C . ARG A 1 97 ? -8.539 4.619 4.160 1.00 89.38 97 ARG A C 1
ATOM 735 O O . ARG A 1 97 ? -8.069 5.685 4.554 1.00 89.38 97 ARG A O 1
ATOM 742 N N . ALA A 1 98 ? -7.820 3.693 3.544 1.00 90.69 98 ALA A N 1
ATOM 743 C CA . ALA A 1 98 ? -6.446 3.911 3.122 1.00 90.69 98 ALA A CA 1
ATOM 744 C C . ALA A 1 98 ? -6.409 4.162 1.617 1.00 90.69 98 ALA A C 1
ATOM 746 O O . ALA A 1 98 ? -7.004 3.417 0.835 1.00 90.69 98 ALA A O 1
ATOM 747 N N . THR A 1 99 ? -5.670 5.182 1.196 1.00 91.94 99 THR A N 1
ATOM 748 C CA . THR A 1 99 ? -5.265 5.303 -0.203 1.00 91.94 99 THR A CA 1
ATOM 749 C C . THR A 1 99 ? -3.889 4.690 -0.355 1.00 91.94 99 THR A C 1
ATOM 751 O O . THR A 1 99 ? -2.937 5.080 0.323 1.00 91.94 99 THR A O 1
ATOM 754 N N . VAL A 1 100 ? -3.774 3.756 -1.284 1.00 91.69 100 VAL A N 1
ATOM 755 C CA . VAL A 1 100 ? -2.541 3.049 -1.585 1.00 91.69 100 VAL A CA 1
ATOM 756 C C . VAL A 1 100 ? -2.143 3.365 -3.021 1.00 91.69 100 VAL A C 1
ATOM 758 O O . VAL A 1 100 ? -2.920 3.158 -3.950 1.00 91.69 100 VAL A O 1
ATOM 761 N N . ASP A 1 101 ? -0.933 3.873 -3.212 1.00 92.62 101 ASP A N 1
ATOM 762 C CA . ASP A 1 101 ? -0.384 4.161 -4.531 1.00 92.62 101 ASP A CA 1
ATOM 763 C C . ASP A 1 101 ? 0.498 2.989 -4.984 1.00 92.62 101 ASP A C 1
ATOM 765 O O . ASP A 1 101 ? 1.421 2.564 -4.284 1.00 92.62 101 ASP A O 1
ATOM 769 N N . ALA A 1 102 ? 0.215 2.477 -6.180 1.00 90.12 102 ALA A N 1
ATOM 770 C CA . ALA A 1 102 ? 1.119 1.609 -6.914 1.00 90.12 102 ALA A CA 1
ATOM 771 C C . ALA A 1 102 ? 2.096 2.497 -7.682 1.00 90.12 102 ALA A C 1
ATOM 773 O O . ALA A 1 102 ? 1.695 3.340 -8.492 1.00 90.12 102 ALA A O 1
ATOM 774 N N . LEU A 1 103 ? 3.382 2.317 -7.414 1.00 89.50 103 LEU A N 1
ATOM 775 C CA . LEU A 1 103 ? 4.446 3.138 -7.961 1.00 89.50 103 LEU A CA 1
ATOM 776 C C . LEU A 1 103 ? 5.290 2.292 -8.911 1.00 89.50 103 LEU A C 1
ATOM 778 O O . LEU A 1 103 ? 5.746 1.199 -8.564 1.00 89.50 103 LEU A O 1
ATOM 782 N N . GLY A 1 104 ? 5.504 2.823 -10.105 1.00 87.75 104 GLY A N 1
ATOM 783 C CA . GLY A 1 104 ? 6.401 2.262 -11.096 1.00 87.75 104 GLY A CA 1
ATOM 784 C C . GLY A 1 104 ? 7.829 2.791 -10.981 1.00 87.75 104 GLY A C 1
ATOM 785 O O . GLY A 1 104 ? 8.216 3.341 -9.938 1.00 87.75 104 GLY A O 1
ATOM 786 N N . PRO A 1 105 ? 8.638 2.634 -12.043 1.00 82.38 105 PRO A N 1
ATOM 787 C CA . PRO A 1 105 ? 10.013 3.111 -12.051 1.00 82.38 105 PRO A CA 1
ATOM 788 C C . PRO A 1 105 ? 10.063 4.620 -11.779 1.00 82.38 105 PRO A C 1
ATOM 790 O O . PRO A 1 105 ? 9.166 5.373 -12.161 1.00 82.38 105 PRO A O 1
ATOM 793 N N . PHE A 1 106 ? 11.108 5.058 -11.072 1.00 82.62 106 PHE A N 1
ATOM 794 C CA . PHE A 1 106 ? 11.302 6.450 -10.634 1.00 82.62 106 PHE A CA 1
ATOM 795 C C . PHE A 1 106 ? 10.216 7.005 -9.693 1.00 82.62 106 PHE A C 1
ATOM 797 O O . PHE A 1 106 ? 10.189 8.202 -9.423 1.00 82.62 106 PHE A O 1
ATOM 804 N N . GLY A 1 107 ? 9.337 6.154 -9.150 1.00 81.25 107 GLY A N 1
ATOM 805 C CA . GLY A 1 107 ? 8.294 6.577 -8.215 1.00 81.25 107 GLY A CA 1
ATOM 806 C C . GLY A 1 107 ? 7.064 7.202 -8.875 1.00 81.25 107 GLY A C 1
ATOM 807 O O . GLY A 1 107 ? 6.285 7.853 -8.184 1.00 81.25 107 GLY A O 1
ATOM 808 N N . ILE A 1 108 ? 6.872 7.000 -10.181 1.00 87.75 108 ILE A N 1
ATOM 809 C CA . ILE A 1 108 ? 5.677 7.451 -10.903 1.00 87.75 108 ILE A CA 1
ATOM 810 C C . ILE A 1 108 ? 4.463 6.650 -10.422 1.00 87.75 108 ILE A C 1
ATOM 812 O O . ILE A 1 108 ? 4.508 5.423 -10.387 1.00 87.75 108 ILE A O 1
ATOM 816 N N . VAL A 1 109 ? 3.367 7.326 -10.075 1.00 88.94 109 VAL A N 1
ATOM 817 C CA . VAL A 1 109 ? 2.110 6.661 -9.695 1.00 88.94 109 VAL A CA 1
ATOM 818 C C . VAL A 1 109 ? 1.466 6.050 -10.938 1.00 88.94 109 VAL A C 1
ATOM 820 O O . VAL A 1 109 ? 1.035 6.777 -11.830 1.00 88.94 109 VAL A O 1
ATOM 823 N N . VAL A 1 110 ? 1.382 4.720 -10.990 1.00 89.69 110 VAL A N 1
ATOM 824 C CA . VAL A 1 110 ? 0.782 3.981 -12.116 1.00 89.69 110 VAL A CA 1
ATOM 825 C C . VAL A 1 110 ? -0.668 3.586 -11.843 1.00 89.69 110 VAL A C 1
ATOM 827 O O . VAL A 1 110 ? -1.491 3.535 -12.758 1.00 89.69 110 VAL A O 1
ATOM 830 N N . ALA A 1 111 ? -1.008 3.365 -10.575 1.00 90.75 111 ALA A N 1
ATOM 831 C CA . ALA A 1 111 ? -2.368 3.106 -10.133 1.00 90.75 111 ALA A CA 1
ATOM 832 C C . ALA A 1 111 ? -2.560 3.570 -8.691 1.00 90.75 111 ALA A C 1
ATOM 834 O O . ALA A 1 111 ? -1.603 3.762 -7.942 1.00 90.75 111 ALA A O 1
ATOM 835 N N . ARG A 1 112 ? -3.819 3.738 -8.308 1.00 92.62 112 ARG A N 1
ATOM 836 C CA . ARG A 1 112 ? -4.230 4.096 -6.956 1.00 92.62 112 ARG A CA 1
ATOM 837 C C . ARG A 1 112 ? -5.363 3.187 -6.524 1.00 92.62 112 ARG A C 1
ATOM 839 O O . ARG A 1 112 ? -6.397 3.166 -7.185 1.00 92.62 112 ARG A O 1
ATOM 846 N N . ALA A 1 113 ? -5.184 2.486 -5.417 1.00 91.88 113 ALA A N 1
ATOM 847 C CA . ALA A 1 113 ? -6.237 1.734 -4.761 1.00 91.88 113 ALA A CA 1
ATOM 848 C C . ALA A 1 113 ? -6.780 2.528 -3.571 1.00 91.88 113 ALA A C 1
ATOM 850 O O . ALA A 1 113 ? -6.028 3.162 -2.832 1.00 91.88 113 ALA A O 1
ATOM 851 N N . LYS A 1 114 ? -8.094 2.497 -3.382 1.00 91.88 114 LYS A N 1
ATOM 852 C CA . LYS A 1 114 ? -8.737 2.846 -2.117 1.00 91.88 114 LYS A CA 1
ATOM 853 C C . LYS A 1 114 ? -9.115 1.543 -1.440 1.00 91.88 114 LYS A C 1
ATOM 855 O O . LYS A 1 114 ? -9.875 0.771 -2.023 1.00 91.88 114 LYS A O 1
ATOM 860 N N . VAL A 1 115 ? -8.568 1.315 -0.255 1.00 89.19 115 VAL A N 1
ATOM 861 C CA . VAL A 1 115 ? -8.838 0.135 0.562 1.00 89.19 115 VAL A CA 1
ATOM 862 C C . VAL A 1 115 ? -9.680 0.564 1.754 1.00 89.19 115 VAL A C 1
ATOM 864 O O . VAL A 1 115 ? -9.313 1.480 2.492 1.00 89.19 115 VAL A O 1
ATOM 867 N N . GLU A 1 116 ? -10.816 -0.094 1.910 1.00 90.12 116 GLU A N 1
ATOM 868 C CA . GLU A 1 116 ? -11.739 0.018 3.035 1.00 90.12 116 GLU A CA 1
ATOM 869 C C . GLU A 1 116 ? -11.960 -1.391 3.600 1.00 90.12 116 GLU A C 1
ATOM 871 O O . GLU A 1 116 ? -11.594 -2.387 2.970 1.00 90.12 116 GLU A O 1
ATOM 876 N N . CYS A 1 117 ? -12.564 -1.501 4.782 1.00 84.25 117 CYS A N 1
ATOM 877 C CA . CYS A 1 117 ? -12.929 -2.806 5.330 1.00 84.25 117 CYS A CA 1
ATOM 878 C C . CYS A 1 117 ? -13.787 -3.596 4.320 1.00 84.25 117 CYS A C 1
ATOM 880 O O . CYS A 1 117 ? -14.844 -3.128 3.893 1.00 84.25 117 CYS A O 1
ATOM 882 N N . GLY A 1 118 ? -13.301 -4.767 3.894 1.00 77.44 118 GLY A N 1
ATOM 883 C CA . GLY A 1 118 ? -13.992 -5.675 2.971 1.00 77.44 118 GLY A CA 1
ATOM 884 C C . GLY A 1 118 ? -14.069 -5.230 1.503 1.00 77.44 118 GLY A C 1
ATOM 885 O O . GLY A 1 118 ? -14.575 -5.982 0.672 1.00 77.44 118 GLY A O 1
ATOM 886 N N . THR A 1 119 ? -13.573 -4.041 1.140 1.00 83.06 119 THR A N 1
ATOM 887 C CA . THR A 1 119 ? -13.606 -3.571 -0.254 1.00 83.06 119 THR A CA 1
ATOM 888 C C . THR A 1 119 ? -12.311 -2.877 -0.662 1.00 83.06 119 THR A C 1
ATOM 890 O O . THR A 1 119 ? -11.716 -2.101 0.081 1.00 83.06 119 THR A O 1
ATOM 893 N N . ALA A 1 120 ? -11.872 -3.131 -1.892 1.00 86.44 120 ALA A N 1
ATOM 894 C CA . ALA A 1 120 ? -10.775 -2.403 -2.508 1.00 86.44 120 ALA A CA 1
ATOM 895 C C . ALA A 1 120 ? -11.187 -1.972 -3.916 1.00 86.44 120 ALA A C 1
ATOM 897 O O . ALA A 1 120 ? -11.698 -2.772 -4.698 1.00 86.44 120 ALA A O 1
ATOM 898 N N . SER A 1 121 ? -10.979 -0.699 -4.242 1.00 87.38 121 SER A N 1
ATOM 899 C CA . SER A 1 121 ? -11.271 -0.153 -5.569 1.00 87.38 121 SER A CA 1
ATOM 900 C C . SER A 1 121 ? -10.018 0.452 -6.179 1.00 87.38 121 SER A C 1
ATOM 902 O O . SER A 1 121 ? -9.330 1.242 -5.537 1.00 87.38 121 SER A O 1
ATOM 904 N N . THR A 1 122 ? -9.732 0.103 -7.430 1.00 89.25 122 THR A N 1
ATOM 905 C CA . THR A 1 122 ? -8.506 0.515 -8.119 1.00 89.25 122 THR A CA 1
ATOM 906 C C . THR A 1 122 ? -8.811 1.477 -9.251 1.00 89.25 122 THR A C 1
ATOM 908 O O . THR A 1 122 ? -9.722 1.268 -10.049 1.00 89.25 122 THR A O 1
ATOM 911 N N . ARG A 1 123 ? -8.002 2.531 -9.347 1.00 89.25 123 ARG A N 1
ATOM 912 C CA . ARG A 1 123 ? -7.979 3.479 -10.455 1.00 89.25 123 ARG A CA 1
ATOM 913 C C . ARG A 1 123 ? -6.611 3.451 -11.121 1.00 89.25 123 ARG A C 1
ATOM 915 O O . ARG A 1 123 ? -5.615 3.837 -10.509 1.00 89.25 123 ARG A O 1
ATOM 922 N N . TRP A 1 124 ? -6.579 3.043 -12.383 1.00 85.38 124 TRP A N 1
ATOM 923 C CA . TRP A 1 124 ? -5.381 3.095 -13.215 1.00 85.38 124 TRP A CA 1
ATOM 924 C C . TRP A 1 124 ? -5.125 4.531 -13.681 1.00 85.38 124 TRP A C 1
ATOM 926 O O . TRP A 1 124 ? -6.057 5.243 -14.056 1.00 85.38 124 TRP A O 1
ATOM 936 N N . MET A 1 125 ? -3.868 4.968 -13.605 1.00 83.81 125 MET A N 1
ATOM 937 C CA . MET A 1 125 ? -3.439 6.296 -14.067 1.00 83.81 125 MET A CA 1
ATOM 938 C C . MET A 1 125 ? -2.801 6.243 -15.458 1.00 83.81 125 MET A C 1
ATOM 940 O O . MET A 1 125 ? -2.631 7.278 -16.096 1.00 83.81 125 MET A O 1
ATOM 944 N N . VAL A 1 126 ? -2.449 5.046 -15.927 1.00 73.12 126 VAL A N 1
ATOM 945 C CA . VAL A 1 126 ? -1.804 4.809 -17.220 1.00 73.12 126 VAL A CA 1
ATOM 946 C C . VAL A 1 126 ? -2.684 3.851 -18.023 1.00 73.12 126 VAL A C 1
ATOM 948 O O . VAL A 1 126 ? -3.021 2.783 -17.517 1.00 73.12 126 VAL A O 1
ATOM 951 N N . GLY A 1 127 ? -3.052 4.233 -19.253 1.00 61.88 127 GLY A N 1
ATOM 952 C CA . GLY A 1 127 ? -3.845 3.395 -20.169 1.00 61.88 127 GLY A CA 1
ATOM 953 C C . GLY A 1 127 ? -5.368 3.433 -19.975 1.00 61.88 127 GLY A C 1
ATOM 954 O O . GLY A 1 127 ? -6.003 2.392 -20.116 1.00 61.88 127 GLY A O 1
ATOM 955 N N . GLY A 1 128 ? -5.931 4.597 -19.626 1.00 45.19 128 GLY A N 1
ATOM 956 C CA . GLY A 1 128 ? -7.384 4.838 -19.585 1.00 45.19 128 GLY A CA 1
ATOM 957 C C . GLY A 1 128 ? -7.966 5.264 -20.926 1.00 45.19 128 GLY A C 1
ATOM 958 O O . GLY A 1 128 ? -7.227 5.919 -21.695 1.00 45.19 128 GLY A O 1
#